Protein AF-A0AAD7R8C5-F1 (afdb_monomer)

Mean predicted aligned error: 3.49 Å

Solvent-accessible surface area (backbone atoms only — not comparable to full-atom values): 6562 Å² total; per-residue (Å²): 108,70,69,56,44,59,73,71,47,76,94,53,88,74,61,70,66,62,45,70,34,60,88,25,49,53,48,50,50,49,38,69,77,70,26,71,60,43,58,48,51,53,48,31,68,75,68,70,52,58,69,73,59,49,24,43,76,76,47,78,58,48,80,71,61,60,70,57,52,52,52,52,51,42,55,58,32,49,81,70,79,43,82,63,78,82,59,87,88,62,59,73,87,46,53,66,63,47,56,76,72,39,75,93,79,110

Radius of gyration: 15.64 Å; Cα contacts (8 Å, |Δi|>4): 67; chains: 1; bounding box: 34×28×38 Å

Sequence (106 aa):
MIAFARVFCTSGPVSLTTFLESCGVADLITICYGGRNRKIAEAFAKTGKIIEELEKEMLNGQKLQGPANAAEVNHILKHKNMVFICFQGHPVKEFITCLQNHPEHL

Nearest PDB structures (foldseek):
  6e8y-assembly1_A  TM=9.154E-01  e=1.058E-08  Homo sapiens
  6pyp-assembly1_A  TM=9.221E-01  e=1.601E-08  Homo sapiens
  6e90-assembly2_D-2  TM=8.974E-01  e=7.874E-09  Homo sapiens
  1wpq-assembly1_B  TM=9.046E-01  e=1.341E-08  Homo sapiens
  1x0x-assembly1_A  TM=8.972E-01  e=2.153E-08  Homo sapiens

InterPro domains:
  IPR006109 Glycerol-3-phosphate dehydrogenase, NAD-dependent, C-terminal [PF07479] (11-84)
  IPR008927 6-phosphogluconate dehydrogenase-like, C-terminal domain superfamily [SSF48179] (4-102)
  IPR013328 6-phosphogluconate dehydrogenase, domain 2 [G3DSA:1.10.1040.10] (1-106)

pLDDT: mean 92.63, std 5.66, range [72.38, 98.19]

Secondary structure (DSSP, 8-state):
-HHHHHHH-TTS---SHHHHSIIIIIHHHHHHHH-HHHHHHHHHHHH---HHHHHHHHHTTPPPHHHHHHHHHHHHHHTTT---SS-SS--GGGHHHHHHT-GGG-

Foldseek 3Di:
DQVLCCVPVPPDDRDPVVLVPCVHPVVVVCCCVPNPVNVLVVVCLVPVDDSQVSCCVPVVRDDDPVLVVLVVSQVVQVVVVHHDQDDDPRRPVCPVVSCVPPPVVD

Organism: NCBI:txid143900

Structure (mmCIF, N/CA/C/O backbone):
data_AF-A0AAD7R8C5-F1
#
_entry.id   AF-A0AAD7R8C5-F1
#
loop_
_atom_site.group_PDB
_atom_site.id
_atom_site.type_symbol
_atom_site.label_atom_id
_atom_site.label_alt_id
_atom_site.label_comp_id
_atom_site.label_asym_id
_atom_site.label_entity_id
_atom_site.label_seq_id
_atom_site.pdbx_PDB_ins_code
_atom_site.Cartn_x
_atom_site.Cartn_y
_atom_site.Cartn_z
_atom_site.occupancy
_atom_site.B_iso_or_equiv
_atom_site.auth_seq_id
_atom_site.auth_comp_id
_atom_site.auth_asym_id
_atom_site.auth_atom_id
_atom_site.pdbx_PDB_model_num
ATOM 1 N N . MET A 1 1 ? 5.159 -2.571 -8.875 1.00 88.06 1 MET A N 1
ATOM 2 C CA . MET A 1 1 ? 6.307 -1.630 -8.828 1.00 88.06 1 MET A CA 1
ATOM 3 C C . MET A 1 1 ? 7.166 -1.700 -10.087 1.00 88.06 1 MET A C 1
ATOM 5 O O . MET A 1 1 ? 7.242 -0.700 -10.784 1.00 88.06 1 MET A O 1
ATOM 9 N N . ILE A 1 2 ? 7.762 -2.852 -10.421 1.00 93.88 2 ILE A N 1
ATOM 10 C CA . ILE A 1 2 ? 8.673 -2.977 -11.578 1.00 93.88 2 ILE A CA 1
ATOM 11 C C . ILE A 1 2 ? 7.950 -2.737 -12.912 1.00 93.88 2 ILE A C 1
ATOM 13 O O . ILE A 1 2 ? 8.403 -1.920 -13.708 1.00 93.88 2 ILE A O 1
ATOM 17 N N . ALA A 1 3 ? 6.802 -3.392 -13.135 1.00 91.44 3 ALA A N 1
ATOM 18 C CA . ALA A 1 3 ? 5.990 -3.190 -14.340 1.00 91.44 3 ALA A CA 1
ATOM 19 C C . ALA A 1 3 ? 5.569 -1.720 -14.507 1.00 91.44 3 ALA A C 1
ATOM 21 O O . ALA A 1 3 ? 5.752 -1.142 -15.572 1.00 91.44 3 ALA A O 1
ATOM 22 N N . PHE A 1 4 ? 5.107 -1.086 -13.422 1.00 92.88 4 PHE A N 1
ATOM 23 C CA . PHE A 1 4 ? 4.800 0.347 -13.404 1.00 92.88 4 PHE A CA 1
ATOM 24 C C . PHE A 1 4 ? 6.011 1.189 -13.833 1.00 92.88 4 PHE A C 1
ATOM 26 O O . PHE A 1 4 ? 5.909 1.969 -14.774 1.00 92.88 4 PHE A O 1
ATOM 33 N N . ALA A 1 5 ? 7.177 0.998 -13.207 1.00 95.00 5 ALA A N 1
ATOM 34 C CA . ALA A 1 5 ? 8.375 1.755 -13.560 1.00 95.00 5 ALA A CA 1
ATOM 35 C C . ALA A 1 5 ? 8.760 1.560 -15.036 1.00 95.00 5 ALA A C 1
ATOM 37 O O . ALA A 1 5 ? 9.052 2.533 -15.718 1.00 95.00 5 ALA A O 1
ATOM 38 N N . ARG A 1 6 ? 8.688 0.334 -15.568 1.00 93.12 6 ARG A N 1
ATOM 39 C CA . ARG A 1 6 ? 8.971 0.057 -16.990 1.00 93.12 6 ARG A CA 1
ATOM 40 C C . ARG A 1 6 ? 8.025 0.774 -17.956 1.00 93.12 6 ARG A C 1
ATOM 42 O O . ARG A 1 6 ? 8.454 1.137 -19.044 1.00 93.12 6 ARG A O 1
ATOM 49 N N . VAL A 1 7 ? 6.762 0.970 -17.578 1.00 93.19 7 VAL A N 1
ATOM 50 C CA . VAL A 1 7 ? 5.774 1.668 -18.417 1.00 93.19 7 VAL A CA 1
ATOM 51 C C . VAL A 1 7 ? 5.960 3.186 -18.375 1.00 93.19 7 VAL A C 1
ATOM 53 O O . VAL A 1 7 ? 5.811 3.845 -19.403 1.00 93.19 7 VAL A O 1
ATOM 56 N N . PHE A 1 8 ? 6.263 3.750 -17.202 1.00 93.81 8 PHE A N 1
ATOM 57 C CA . PHE A 1 8 ? 6.210 5.202 -16.987 1.00 93.81 8 PHE A CA 1
ATOM 58 C C . PHE A 1 8 ? 7.583 5.892 -16.901 1.00 93.81 8 PHE A C 1
ATOM 60 O O . PHE A 1 8 ? 7.670 7.088 -17.170 1.00 93.81 8 PHE A O 1
ATOM 67 N N . CYS A 1 9 ? 8.667 5.181 -16.580 1.00 93.56 9 CYS A N 1
ATOM 68 C CA . CYS A 1 9 ? 10.025 5.734 -16.539 1.00 93.56 9 CYS A CA 1
ATOM 69 C C . CYS A 1 9 ? 10.735 5.495 -17.880 1.00 93.56 9 CYS A C 1
ATOM 71 O O . CYS A 1 9 ? 11.515 4.558 -18.020 1.00 93.56 9 CYS A O 1
ATOM 73 N N . THR A 1 10 ? 10.457 6.339 -18.877 1.00 91.19 10 THR A N 1
ATOM 74 C CA . THR A 1 10 ? 10.930 6.134 -20.262 1.00 91.19 10 THR A CA 1
ATOM 75 C C . THR A 1 10 ? 12.279 6.782 -20.580 1.00 91.19 10 THR A C 1
ATOM 77 O O . THR A 1 10 ? 12.830 6.539 -21.648 1.00 91.19 10 THR A O 1
ATOM 80 N N . SER A 1 11 ? 12.824 7.610 -19.683 1.00 91.12 11 SER A N 1
ATOM 81 C CA . SER A 1 11 ? 14.082 8.339 -19.916 1.00 91.12 11 SER A CA 1
ATOM 82 C C . SER A 1 11 ? 15.336 7.455 -19.880 1.00 91.12 11 SER A C 1
ATOM 84 O O . SER A 1 11 ? 16.419 7.918 -20.224 1.00 91.12 11 SER A O 1
ATOM 86 N N . GLY A 1 12 ? 15.216 6.198 -19.448 1.00 89.94 12 GLY A N 1
ATOM 87 C CA . GLY A 1 12 ? 16.324 5.253 -19.362 1.00 89.94 12 GLY A CA 1
ATOM 88 C C . GLY A 1 12 ? 15.850 3.841 -19.011 1.00 89.94 12 GLY A C 1
ATOM 89 O O . GLY A 1 12 ? 14.672 3.641 -18.709 1.00 89.94 12 GLY A O 1
ATOM 90 N N . PRO A 1 13 ? 16.745 2.841 -19.059 1.00 92.56 13 PRO A N 1
ATOM 91 C CA . PRO A 1 13 ? 16.387 1.465 -18.750 1.00 92.56 13 PRO A CA 1
ATOM 92 C C . PRO A 1 13 ? 16.055 1.292 -17.263 1.00 92.56 13 PRO A C 1
ATOM 94 O O . PRO A 1 13 ? 16.782 1.747 -16.382 1.00 92.56 13 PRO A O 1
ATOM 97 N N . VAL A 1 14 ? 14.977 0.561 -16.981 1.00 96.38 14 VAL A N 1
ATOM 98 C CA . VAL A 1 14 ? 14.593 0.172 -15.618 1.00 96.38 14 VAL A CA 1
ATOM 99 C C . VAL A 1 14 ? 15.253 -1.160 -15.268 1.00 96.38 14 VAL A C 1
ATOM 101 O O . VAL A 1 14 ? 14.852 -2.212 -15.778 1.00 96.38 14 VAL A O 1
ATOM 104 N N . SER A 1 15 ? 16.254 -1.122 -14.386 1.00 95.81 15 SER A N 1
ATOM 105 C CA . SER A 1 15 ? 16.949 -2.325 -13.916 1.00 95.81 15 SER A CA 1
ATOM 106 C C . SER A 1 15 ? 16.185 -3.026 -12.796 1.00 95.81 15 SER A C 1
ATOM 108 O O . SER A 1 15 ? 15.737 -2.391 -11.843 1.00 95.81 15 SER A O 1
ATOM 110 N N . LEU A 1 16 ? 16.102 -4.357 -12.869 1.00 96.00 16 LEU A N 1
ATOM 111 C CA . LEU A 1 16 ? 15.589 -5.181 -11.773 1.00 96.00 16 LEU A CA 1
ATOM 112 C C . LEU A 1 16 ? 16.478 -5.074 -10.527 1.00 96.00 16 LEU A C 1
ATOM 114 O O . LEU A 1 16 ? 15.956 -5.063 -9.416 1.00 96.00 16 LEU A O 1
ATOM 118 N N . THR A 1 17 ? 17.799 -4.964 -10.708 1.00 97.69 17 THR A N 1
ATOM 119 C CA . THR A 1 17 ? 18.759 -4.935 -9.594 1.00 97.69 17 THR A CA 1
ATOM 120 C C . THR A 1 17 ? 18.476 -3.787 -8.635 1.00 97.69 17 THR A C 1
ATOM 122 O O . THR A 1 17 ? 18.506 -3.997 -7.432 1.00 97.69 17 THR A O 1
ATOM 125 N N . THR A 1 18 ? 18.056 -2.622 -9.138 1.00 97.00 18 THR A N 1
ATOM 126 C CA . THR A 1 18 ? 17.671 -1.468 -8.312 1.00 97.00 18 THR A CA 1
ATOM 127 C C . THR A 1 18 ? 16.545 -1.784 -7.322 1.00 97.00 18 THR A C 1
ATOM 129 O O . THR A 1 18 ? 16.536 -1.246 -6.223 1.00 97.00 18 THR A O 1
ATOM 132 N N . PHE A 1 19 ? 15.610 -2.677 -7.663 1.00 97.81 19 PHE A N 1
ATOM 133 C CA . PHE A 1 19 ? 14.533 -3.088 -6.749 1.00 97.81 19 PHE A CA 1
ATOM 134 C C . PHE A 1 19 ? 14.983 -4.142 -5.729 1.00 97.81 19 PHE A C 1
ATOM 136 O O . PHE A 1 19 ? 14.284 -4.368 -4.742 1.00 97.81 19 PHE A O 1
ATOM 143 N N . LEU A 1 20 ? 16.122 -4.792 -5.970 1.00 98.12 20 LEU A N 1
ATOM 144 C CA . LEU A 1 20 ? 16.752 -5.721 -5.032 1.00 98.12 20 LEU A CA 1
ATOM 145 C C . LEU A 1 20 ? 17.702 -5.005 -4.062 1.00 98.12 20 LEU A C 1
ATOM 147 O O . LEU A 1 20 ? 18.077 -5.587 -3.048 1.00 98.12 20 LEU A O 1
ATOM 151 N N . GLU A 1 21 ? 18.042 -3.744 -4.335 1.00 98.19 21 GLU A N 1
ATOM 152 C CA . GLU A 1 21 ? 18.733 -2.882 -3.381 1.00 98.19 21 GLU A CA 1
ATOM 153 C C . GLU A 1 21 ? 17.834 -2.524 -2.186 1.00 98.19 21 GLU A C 1
ATOM 155 O O . GLU A 1 21 ? 16.614 -2.724 -2.190 1.00 98.19 21 GLU A O 1
ATOM 160 N N . SER A 1 22 ? 18.444 -1.940 -1.151 1.00 98.19 22 SER A N 1
ATOM 161 C CA . SER A 1 22 ? 17.766 -1.604 0.109 1.00 98.19 22 SER A CA 1
ATOM 162 C C . SER A 1 22 ? 16.516 -0.730 -0.077 1.00 98.19 22 SER A C 1
ATOM 164 O O . SER A 1 22 ? 15.498 -0.960 0.570 1.00 98.19 22 SER A O 1
ATOM 166 N N . CYS A 1 23 ? 16.553 0.219 -1.019 1.00 97.06 23 CYS A N 1
ATOM 167 C CA . CYS A 1 23 ? 15.424 1.103 -1.331 1.00 97.06 23 CYS A CA 1
ATOM 168 C C . CYS A 1 23 ? 14.218 0.391 -1.970 1.00 97.06 23 CYS A C 1
ATOM 170 O O . CYS A 1 23 ? 13.153 0.993 -2.095 1.00 97.06 23 CYS A O 1
ATOM 172 N N . GLY A 1 24 ? 14.379 -0.860 -2.407 1.00 97.06 24 GLY A N 1
ATOM 173 C CA . GLY A 1 24 ? 13.312 -1.689 -2.945 1.00 97.06 24 GLY A CA 1
ATOM 174 C C . GLY A 1 24 ? 12.857 -2.726 -1.925 1.00 97.06 24 GLY A C 1
ATOM 175 O O . GLY A 1 24 ? 11.976 -2.465 -1.109 1.00 97.06 24 GLY A O 1
ATOM 176 N N . VAL A 1 25 ? 13.431 -3.927 -1.995 1.00 97.88 25 VAL A N 1
ATOM 177 C CA . VAL A 1 25 ? 12.940 -5.094 -1.248 1.00 97.88 25 VAL A CA 1
ATOM 178 C C . VAL A 1 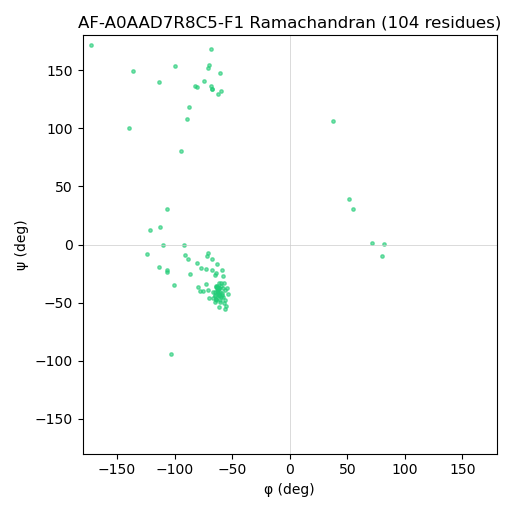25 ? 13.060 -4.936 0.270 1.00 97.88 25 VAL A C 1
ATOM 180 O O . VAL A 1 25 ? 12.123 -5.291 0.984 1.00 97.88 25 VAL A O 1
ATOM 183 N N . ALA A 1 26 ? 14.163 -4.382 0.781 1.00 97.94 26 ALA A N 1
ATOM 184 C CA . ALA A 1 26 ? 14.363 -4.262 2.226 1.00 97.94 26 ALA A CA 1
ATOM 185 C C . ALA A 1 26 ? 13.420 -3.216 2.845 1.00 97.94 26 ALA A C 1
ATOM 187 O O . ALA A 1 26 ? 12.758 -3.509 3.845 1.00 97.94 26 ALA A O 1
ATOM 188 N N . ASP A 1 27 ? 13.306 -2.038 2.222 1.00 97.81 27 ASP A N 1
ATOM 189 C CA . ASP A 1 27 ? 12.372 -0.990 2.648 1.00 97.81 27 ASP A CA 1
ATOM 190 C C . ASP A 1 27 ? 10.910 -1.463 2.552 1.00 97.81 27 ASP A C 1
ATOM 192 O O . ASP A 1 27 ? 10.120 -1.292 3.485 1.00 97.81 27 ASP A O 1
ATOM 196 N N . LEU A 1 28 ? 10.560 -2.173 1.472 1.00 97.75 28 LEU A N 1
ATOM 197 C CA . LEU A 1 28 ? 9.223 -2.739 1.307 1.00 97.75 28 LEU A CA 1
ATOM 198 C C . LEU A 1 28 ? 8.892 -3.757 2.408 1.00 97.75 28 LEU A C 1
ATOM 200 O O . LEU A 1 28 ? 7.800 -3.716 2.974 1.00 97.75 28 LEU A O 1
ATOM 204 N N . ILE A 1 29 ? 9.824 -4.650 2.752 1.00 98.06 29 ILE A N 1
ATOM 205 C CA . ILE A 1 29 ? 9.621 -5.615 3.839 1.00 98.06 29 ILE A CA 1
ATOM 206 C C . ILE A 1 29 ? 9.401 -4.871 5.159 1.00 98.06 29 ILE A C 1
ATOM 208 O O . ILE A 1 29 ? 8.384 -5.085 5.823 1.00 98.06 29 ILE A O 1
ATOM 212 N N . THR A 1 30 ? 10.305 -3.969 5.545 1.00 97.88 30 THR A N 1
ATOM 213 C CA . THR A 1 30 ? 10.190 -3.306 6.853 1.00 97.88 30 THR A CA 1
ATOM 214 C C . THR A 1 30 ? 8.920 -2.459 6.956 1.00 97.88 30 THR A C 1
ATOM 216 O O . THR A 1 30 ? 8.232 -2.499 7.981 1.00 97.88 30 THR A O 1
ATOM 219 N N . ILE A 1 31 ? 8.503 -1.777 5.883 1.00 96.25 31 ILE A N 1
ATOM 220 C CA . ILE A 1 31 ? 7.276 -0.976 5.916 1.00 96.25 31 ILE A CA 1
ATOM 221 C C . ILE A 1 31 ? 6.006 -1.840 5.914 1.00 96.25 31 ILE A C 1
ATOM 223 O O . ILE A 1 31 ? 5.035 -1.488 6.593 1.00 96.25 31 ILE A O 1
ATOM 227 N N . CYS A 1 32 ? 6.012 -2.992 5.236 1.00 97.50 32 CYS A N 1
ATOM 228 C CA . CYS A 1 32 ? 4.896 -3.940 5.239 1.00 97.50 32 CYS A CA 1
ATOM 229 C C . CYS A 1 32 ? 4.745 -4.706 6.557 1.00 97.50 32 CYS A C 1
ATOM 231 O O . CYS A 1 32 ? 3.643 -5.174 6.830 1.00 97.50 32 CYS A O 1
ATOM 233 N N . TYR A 1 33 ? 5.795 -4.808 7.380 1.00 97.19 33 TYR A N 1
ATOM 234 C CA . TYR A 1 33 ? 5.741 -5.465 8.695 1.00 97.19 33 TYR A CA 1
ATOM 235 C C . TYR A 1 33 ? 5.629 -4.478 9.869 1.00 97.19 33 TYR A C 1
ATOM 237 O O . TYR A 1 33 ? 4.922 -4.745 10.842 1.00 97.19 33 TYR A O 1
ATOM 245 N N . GLY A 1 34 ? 6.256 -3.304 9.784 1.00 94.12 34 GLY A N 1
ATOM 246 C CA . GLY A 1 34 ? 6.357 -2.344 10.892 1.00 94.12 34 GLY A CA 1
ATOM 247 C C . GLY A 1 34 ? 5.824 -0.939 10.604 1.00 94.12 34 GLY A C 1
ATOM 248 O O . GLY A 1 34 ? 5.718 -0.125 11.520 1.00 94.12 34 GLY A O 1
ATOM 249 N N . GLY A 1 35 ? 5.470 -0.627 9.357 1.00 95.25 35 GLY A N 1
ATOM 250 C CA . GLY A 1 35 ? 5.124 0.729 8.943 1.00 95.25 35 GLY A CA 1
ATOM 251 C C . GLY A 1 35 ? 3.800 1.257 9.503 1.00 95.25 35 GLY A C 1
ATOM 252 O O . GLY A 1 35 ? 2.844 0.521 9.754 1.00 95.25 35 GLY A O 1
ATOM 253 N N . ARG A 1 36 ? 3.698 2.587 9.610 1.00 96.44 36 ARG A N 1
ATOM 254 C CA . ARG A 1 36 ? 2.455 3.273 10.014 1.00 96.44 36 ARG A CA 1
ATOM 255 C C 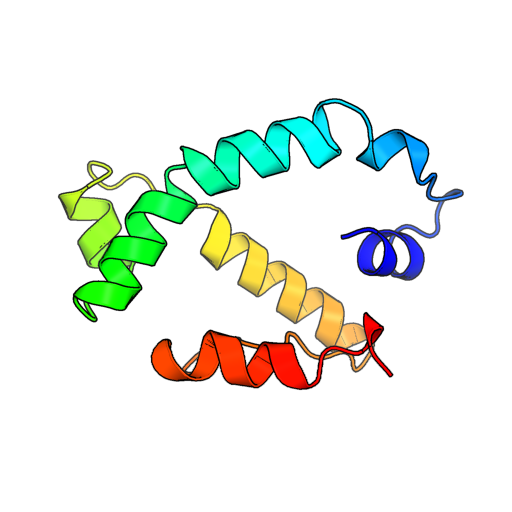. ARG A 1 36 ? 1.302 3.013 9.043 1.00 96.44 36 ARG A C 1
ATOM 257 O O . ARG A 1 36 ? 0.183 2.807 9.497 1.00 96.44 36 ARG A O 1
ATOM 264 N N . ASN A 1 37 ? 1.582 2.935 7.736 1.00 95.62 37 ASN A N 1
ATOM 265 C CA . ASN A 1 37 ? 0.581 2.546 6.736 1.00 95.62 37 ASN A CA 1
ATOM 266 C C . ASN A 1 37 ? -0.031 1.176 7.071 1.00 95.62 37 ASN A C 1
ATOM 268 O O . ASN A 1 37 ? -1.250 1.056 7.117 1.00 95.62 37 ASN A O 1
ATOM 272 N N . ARG A 1 38 ? 0.801 0.171 7.390 1.00 97.25 38 ARG A N 1
ATOM 273 C CA . ARG A 1 38 ? 0.346 -1.172 7.782 1.00 97.25 38 ARG A CA 1
ATOM 274 C C . ARG A 1 38 ? -0.525 -1.132 9.038 1.00 97.25 38 ARG A C 1
ATOM 276 O O . ARG A 1 38 ? -1.615 -1.693 9.040 1.00 97.25 38 ARG A O 1
ATOM 283 N N . LYS A 1 39 ? -0.059 -0.454 10.094 1.00 96.75 39 LYS A N 1
ATOM 284 C CA . LYS A 1 39 ? -0.771 -0.365 11.382 1.00 96.75 39 LYS A CA 1
ATOM 285 C C . LYS A 1 39 ? -2.171 0.245 11.228 1.00 96.75 39 LYS A C 1
ATOM 287 O O . LYS A 1 39 ? -3.125 -0.261 11.810 1.00 96.75 39 LYS A O 1
ATOM 292 N N . ILE A 1 40 ? -2.296 1.312 10.439 1.00 97.12 40 ILE A N 1
ATOM 293 C CA . ILE A 1 40 ? -3.588 1.966 10.197 1.00 97.12 40 ILE A CA 1
ATOM 294 C C . ILE A 1 40 ? -4.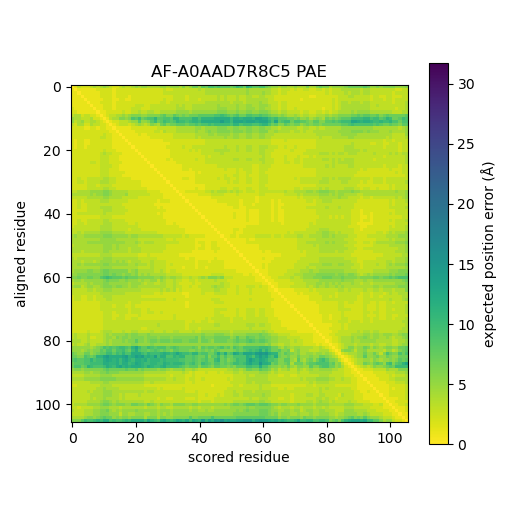461 1.157 9.240 1.00 97.12 40 ILE A C 1
ATOM 296 O O . ILE A 1 40 ? -5.652 1.028 9.496 1.00 97.12 40 ILE A O 1
ATOM 300 N N . ALA A 1 41 ? -3.897 0.565 8.182 1.00 95.75 41 ALA A N 1
ATOM 301 C CA . ALA A 1 41 ? -4.651 -0.290 7.263 1.00 95.75 41 ALA A CA 1
ATOM 302 C C . ALA A 1 41 ? -5.241 -1.522 7.975 1.00 95.75 41 ALA A C 1
ATOM 304 O O . ALA A 1 41 ? -6.378 -1.907 7.711 1.00 95.75 41 ALA A O 1
ATOM 305 N N . GLU A 1 42 ? -4.508 -2.103 8.926 1.00 97.38 42 GLU A N 1
ATOM 306 C CA . GLU A 1 42 ? -5.014 -3.181 9.778 1.00 97.38 42 GLU A CA 1
ATOM 307 C C . GLU A 1 42 ? -6.182 -2.709 10.658 1.00 97.38 42 GLU A C 1
ATOM 309 O O . GLU A 1 42 ? -7.211 -3.381 10.732 1.00 97.38 42 GLU A O 1
ATOM 314 N N . ALA A 1 43 ? -6.051 -1.548 11.308 1.00 97.44 43 ALA A N 1
ATOM 315 C CA . ALA A 1 43 ? -7.127 -0.983 12.119 1.00 97.44 43 ALA A CA 1
ATOM 316 C C . ALA A 1 43 ? -8.363 -0.643 11.271 1.00 97.44 43 ALA A C 1
ATOM 318 O O . ALA A 1 43 ? -9.484 -0.948 11.680 1.00 97.44 43 ALA A O 1
ATOM 319 N N . PHE A 1 44 ? -8.165 -0.101 10.068 1.00 96.19 44 PHE A N 1
ATOM 320 C CA . PHE A 1 44 ? -9.216 0.146 9.082 1.00 96.19 44 PHE A CA 1
ATOM 321 C C . PHE A 1 44 ? -9.958 -1.148 8.734 1.00 96.19 44 PHE A C 1
ATOM 323 O O . PHE A 1 44 ? -11.180 -1.208 8.854 1.00 96.19 44 PHE A O 1
ATOM 330 N N . ALA A 1 45 ? -9.226 -2.214 8.401 1.00 96.25 45 ALA A N 1
ATOM 331 C CA . ALA A 1 45 ? -9.818 -3.499 8.043 1.00 96.25 45 ALA A CA 1
ATOM 332 C C . ALA A 1 45 ? -10.600 -4.151 9.198 1.00 96.25 45 ALA A C 1
ATOM 334 O O . ALA A 1 45 ? -11.633 -4.777 8.962 1.00 96.25 45 ALA A O 1
ATOM 335 N N . LYS A 1 46 ? -10.125 -4.005 10.442 1.00 97.31 46 LYS A N 1
ATOM 336 C CA . LYS A 1 46 ? -10.768 -4.599 11.627 1.00 97.31 46 LYS A CA 1
ATOM 337 C C . LYS A 1 46 ? -11.972 -3.809 12.132 1.00 97.31 46 LYS A C 1
ATOM 339 O O . LYS A 1 46 ? -12.914 -4.412 12.635 1.00 97.31 46 LYS A O 1
ATOM 344 N N . THR A 1 47 ? -11.921 -2.481 12.059 1.00 97.00 47 THR A N 1
ATOM 345 C CA . THR A 1 47 ? -12.899 -1.609 12.734 1.00 97.00 47 THR A CA 1
ATOM 346 C C . THR A 1 47 ? -13.894 -0.953 11.785 1.00 97.00 47 THR A C 1
ATOM 348 O O . THR A 1 47 ? -14.968 -0.557 12.224 1.00 97.00 47 THR A O 1
ATOM 351 N N . GLY A 1 48 ? -13.546 -0.806 10.503 1.00 94.44 48 GLY A N 1
ATOM 352 C CA . GLY A 1 48 ? -14.334 -0.043 9.535 1.00 94.44 48 GLY A CA 1
ATOM 353 C C . GLY A 1 48 ? -14.306 1.477 9.740 1.00 94.44 48 GLY A C 1
ATOM 354 O O . GLY A 1 48 ? -14.947 2.184 8.966 1.00 94.44 48 GLY A O 1
ATOM 355 N N . LYS A 1 49 ? -13.569 1.994 10.738 1.00 95.75 49 LYS A N 1
ATOM 356 C CA . LYS A 1 49 ? -13.366 3.440 10.918 1.00 95.75 49 LYS A CA 1
ATOM 357 C C . LYS A 1 49 ? -12.684 4.041 9.698 1.00 95.75 49 LYS A C 1
ATOM 359 O O . LYS A 1 49 ? -11.833 3.396 9.085 1.00 95.75 49 LYS A O 1
ATOM 364 N N . ILE A 1 50 ? -12.997 5.291 9.377 1.00 93.88 50 ILE A N 1
ATOM 365 C CA . ILE A 1 50 ? -12.340 5.980 8.262 1.00 93.88 50 ILE A CA 1
ATOM 366 C C . ILE A 1 50 ? -10.879 6.305 8.607 1.00 93.88 50 ILE A C 1
ATOM 368 O O . ILE A 1 50 ? -10.520 6.515 9.765 1.00 93.88 50 ILE A O 1
ATOM 372 N N . ILE A 1 51 ? -10.019 6.374 7.586 1.00 93.62 51 ILE A N 1
ATOM 373 C CA . ILE A 1 51 ? -8.574 6.594 7.770 1.00 93.62 51 ILE A CA 1
ATOM 374 C C . ILE A 1 51 ? -8.281 7.879 8.556 1.00 93.62 51 ILE A C 1
ATOM 376 O O . ILE A 1 51 ? -7.407 7.865 9.414 1.00 93.62 51 ILE A O 1
ATOM 380 N N . GLU A 1 52 ? -9.030 8.962 8.325 1.00 94.75 52 GLU A N 1
ATOM 381 C CA . GLU A 1 52 ? -8.818 10.235 9.028 1.00 94.75 52 GLU A CA 1
ATOM 382 C C . GLU A 1 52 ? -9.015 10.119 10.549 1.00 94.75 52 GLU A C 1
ATOM 384 O O . GLU A 1 52 ? -8.278 10.735 11.321 1.00 94.75 52 GLU A O 1
ATOM 389 N N . GLU A 1 53 ? -9.989 9.323 10.994 1.00 96.56 53 GLU A N 1
ATOM 390 C CA . GLU A 1 53 ? -10.213 9.067 12.420 1.00 96.56 53 GLU A CA 1
ATOM 391 C C . GLU A 1 53 ? -9.037 8.287 13.012 1.00 96.56 53 GLU A C 1
ATOM 393 O O . GLU A 1 53 ? -8.479 8.676 14.038 1.00 96.56 53 GLU A O 1
ATOM 398 N N . LEU A 1 54 ? -8.591 7.239 12.318 1.00 97.31 54 LEU A N 1
ATOM 399 C CA . LEU A 1 54 ? -7.461 6.415 12.747 1.00 97.31 54 LEU A CA 1
ATOM 400 C C . LEU A 1 54 ? -6.141 7.203 12.781 1.00 97.31 54 LEU A C 1
ATOM 402 O O . LEU A 1 54 ? -5.321 6.990 13.672 1.00 97.31 54 LEU A O 1
ATOM 406 N N . GLU A 1 55 ? -5.926 8.140 11.856 1.00 96.50 55 GLU A N 1
ATOM 407 C CA . GLU A 1 55 ? -4.775 9.053 11.881 1.00 96.50 55 GLU A CA 1
ATOM 408 C C . GLU A 1 55 ? -4.768 9.930 13.139 1.00 96.50 55 GLU A C 1
ATOM 410 O O . GLU A 1 55 ? -3.723 10.094 13.778 1.00 96.50 55 GLU A O 1
ATOM 415 N N . LYS A 1 56 ? -5.927 10.477 13.527 1.00 97.12 56 LYS A N 1
ATOM 416 C CA . LYS A 1 56 ? -6.058 11.274 14.757 1.00 97.12 56 LYS A CA 1
ATOM 417 C C . LYS A 1 56 ? -5.786 10.418 15.995 1.00 97.12 56 LYS A C 1
ATOM 419 O O . LYS A 1 56 ? -4.992 10.825 16.838 1.00 97.12 56 LYS A O 1
ATOM 424 N N . GLU A 1 57 ? -6.378 9.228 16.064 1.00 97.12 57 GLU A N 1
ATOM 425 C CA . GLU A 1 57 ? -6.287 8.331 17.224 1.00 97.12 57 GLU A CA 1
ATOM 426 C C . GLU A 1 57 ? -4.903 7.690 17.402 1.00 97.12 57 GLU A C 1
ATOM 428 O O . GLU A 1 57 ? -4.432 7.518 18.524 1.00 97.12 57 GLU A O 1
ATOM 433 N N . MET A 1 58 ? -4.254 7.293 16.306 1.00 96.50 58 MET A N 1
ATOM 434 C CA . MET A 1 58 ? -3.086 6.406 16.364 1.00 96.50 58 MET A CA 1
ATOM 435 C C . MET A 1 58 ? -1.788 7.079 15.925 1.00 96.50 58 MET A C 1
ATOM 437 O O . MET A 1 58 ? -0.712 6.555 16.228 1.00 96.50 58 MET A O 1
ATOM 441 N N . LEU A 1 59 ? -1.874 8.197 15.195 1.00 94.94 59 LEU A N 1
ATOM 442 C CA . LEU A 1 59 ? -0.726 8.942 14.671 1.00 94.94 59 LEU A CA 1
ATOM 443 C C . LEU A 1 59 ? -0.684 10.397 15.160 1.00 94.94 59 LEU A C 1
ATOM 445 O O . LEU A 1 59 ? 0.078 11.190 14.607 1.00 94.94 59 LEU A O 1
ATOM 449 N N . ASN A 1 60 ? -1.487 10.762 16.167 1.00 93.44 60 ASN A N 1
ATOM 450 C CA . ASN A 1 60 ? -1.593 12.130 16.690 1.00 93.44 60 ASN A CA 1
ATOM 451 C C . ASN A 1 60 ? -1.858 13.162 15.577 1.00 93.44 60 ASN A C 1
ATOM 453 O O . ASN A 1 60 ? -1.269 14.242 15.555 1.00 93.44 60 ASN A O 1
ATOM 457 N N . GLY A 1 61 ? -2.693 12.795 14.600 1.00 89.31 61 GLY A N 1
ATOM 458 C CA . GLY A 1 61 ? -3.063 13.649 13.471 1.00 89.31 61 GLY A CA 1
ATOM 459 C C . GLY A 1 61 ? -2.055 13.683 12.317 1.00 89.31 61 GLY A C 1
ATOM 460 O O . GLY A 1 61 ? -2.313 14.360 11.321 1.00 89.31 61 GLY A O 1
ATOM 461 N N . GLN A 1 62 ? -0.936 12.951 12.392 1.00 92.31 62 GLN A N 1
ATOM 462 C CA . GLN A 1 62 ? -0.020 12.840 11.255 1.00 92.31 62 GLN A CA 1
ATOM 463 C C . GLN A 1 62 ? -0.668 12.066 10.101 1.00 92.31 62 GLN A C 1
ATOM 465 O O . GLN A 1 62 ? -1.224 10.985 10.294 1.00 92.31 62 GLN A O 1
ATOM 470 N N . LYS A 1 63 ? -0.539 12.611 8.889 1.00 93.12 63 LYS A N 1
ATOM 471 C CA . LYS A 1 63 ? -1.141 12.061 7.671 1.00 93.12 63 LYS A CA 1
ATOM 472 C C . LYS A 1 63 ? -0.340 10.907 7.080 1.00 93.12 63 LYS A C 1
ATOM 474 O O . LYS A 1 63 ? 0.887 10.983 6.947 1.00 93.12 63 LYS A O 1
ATOM 479 N N . LEU A 1 64 ? -1.041 9.850 6.679 1.00 93.81 64 LEU A N 1
ATOM 480 C CA . LEU A 1 64 ? -0.457 8.741 5.936 1.00 93.81 64 LEU A CA 1
ATOM 481 C C . LEU A 1 64 ? -0.184 9.122 4.486 1.00 93.81 64 LEU A C 1
ATOM 483 O O . LEU A 1 64 ? -1.001 9.743 3.816 1.00 93.81 64 LEU A O 1
ATOM 487 N N . GLN A 1 65 ? 0.946 8.644 3.975 1.00 92.69 65 GLN A N 1
ATOM 488 C CA . GLN A 1 65 ? 1.312 8.830 2.572 1.00 92.69 65 GLN A CA 1
ATOM 489 C C . GLN A 1 65 ? 0.727 7.737 1.668 1.00 92.69 65 GLN A C 1
ATOM 491 O O . GLN A 1 65 ? 0.500 7.979 0.491 1.00 92.69 65 GLN A O 1
ATOM 496 N N . GLY A 1 66 ? 0.445 6.537 2.196 1.00 93.25 66 GLY A N 1
ATOM 497 C CA . GLY A 1 66 ? -0.027 5.401 1.396 1.00 93.25 66 GLY A CA 1
ATOM 498 C C . GLY A 1 66 ? -1.304 5.697 0.597 1.00 93.25 66 GLY A C 1
ATOM 499 O O . GLY A 1 66 ? -1.279 5.554 -0.624 1.00 93.25 66 GLY A O 1
ATOM 500 N N . PRO A 1 67 ? -2.400 6.148 1.239 1.00 92.00 67 PRO A N 1
ATOM 501 C CA . PRO A 1 67 ? -3.643 6.472 0.536 1.00 92.00 67 PRO A CA 1
ATOM 502 C C . PRO A 1 67 ? -3.500 7.607 -0.487 1.00 92.00 67 PRO A C 1
ATOM 504 O O . PRO A 1 67 ? -4.032 7.496 -1.590 1.00 92.00 67 PRO A O 1
ATOM 507 N N . ALA A 1 68 ? -2.756 8.668 -0.154 1.00 91.75 68 ALA A N 1
ATOM 508 C CA . ALA A 1 68 ? -2.508 9.785 -1.067 1.00 91.75 68 ALA A CA 1
ATOM 509 C C . ALA A 1 68 ? -1.705 9.329 -2.297 1.00 91.75 68 ALA A C 1
ATOM 511 O O . ALA A 1 68 ? -2.119 9.554 -3.430 1.00 91.75 68 ALA A O 1
ATOM 512 N N . ASN A 1 69 ? -0.622 8.577 -2.083 1.00 93.31 69 ASN A N 1
ATOM 513 C CA . ASN A 1 69 ? 0.191 8.032 -3.168 1.00 93.31 69 ASN A CA 1
ATOM 514 C C . ASN A 1 69 ? -0.607 7.058 -4.046 1.00 93.31 69 ASN A C 1
ATOM 516 O O . ASN A 1 69 ? -0.439 7.058 -5.262 1.00 93.31 69 ASN A O 1
ATOM 520 N N . ALA A 1 70 ? -1.493 6.240 -3.465 1.00 92.81 70 ALA A N 1
ATOM 521 C CA . ALA A 1 70 ? -2.365 5.352 -4.234 1.00 92.81 70 ALA A CA 1
ATOM 522 C C . ALA A 1 70 ? -3.329 6.134 -5.144 1.00 92.81 70 ALA A C 1
ATOM 524 O O . ALA A 1 70 ? -3.591 5.702 -6.267 1.00 92.81 70 ALA A O 1
ATOM 525 N N . ALA A 1 71 ? -3.825 7.291 -4.689 1.00 92.06 71 ALA A N 1
ATOM 526 C CA . ALA A 1 71 ? -4.663 8.163 -5.507 1.00 92.06 71 ALA A CA 1
ATOM 527 C C . ALA A 1 71 ? -3.899 8.739 -6.705 1.00 92.06 71 ALA A C 1
ATOM 529 O O . ALA A 1 71 ? -4.402 8.669 -7.829 1.00 92.06 71 ALA A O 1
ATOM 530 N N . GLU A 1 72 ? -2.666 9.200 -6.491 1.00 93.69 72 GLU A N 1
ATOM 531 C CA . GLU A 1 72 ? -1.795 9.693 -7.565 1.00 93.69 72 GLU A CA 1
ATOM 532 C C . GLU A 1 72 ? -1.415 8.586 -8.556 1.00 93.69 72 GLU A C 1
ATOM 534 O O . GLU A 1 72 ? -1.513 8.765 -9.770 1.00 93.69 72 GLU A O 1
ATOM 539 N N . VAL A 1 73 ? -1.061 7.393 -8.066 1.00 93.75 73 VAL A N 1
ATOM 540 C CA . VAL A 1 73 ? -0.774 6.240 -8.935 1.00 93.75 73 VAL A CA 1
ATOM 541 C C . VAL A 1 73 ? -1.997 5.884 -9.779 1.00 93.75 73 VAL A C 1
ATOM 543 O O . VAL A 1 73 ? -1.864 5.687 -10.985 1.00 93.75 73 VAL A O 1
ATOM 546 N N . ASN A 1 74 ? -3.196 5.844 -9.191 1.00 93.31 74 ASN A N 1
ATOM 547 C 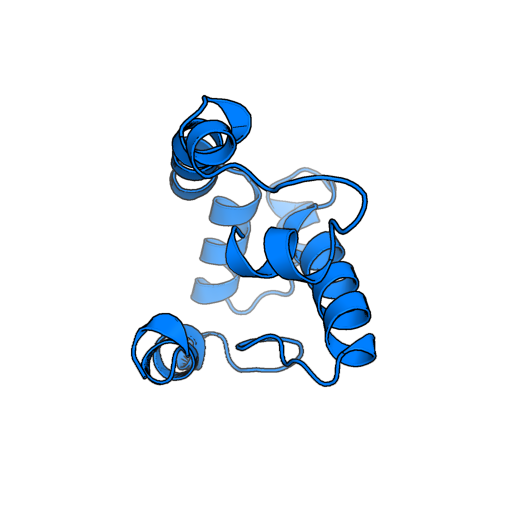CA . ASN A 1 74 ? -4.424 5.590 -9.944 1.00 93.31 74 ASN A CA 1
ATOM 548 C C . ASN A 1 74 ? -4.697 6.681 -10.992 1.00 93.31 74 ASN A C 1
ATOM 550 O O . ASN A 1 74 ? -5.133 6.370 -12.101 1.00 93.31 74 ASN A O 1
ATOM 554 N N . HIS A 1 75 ? -4.415 7.948 -1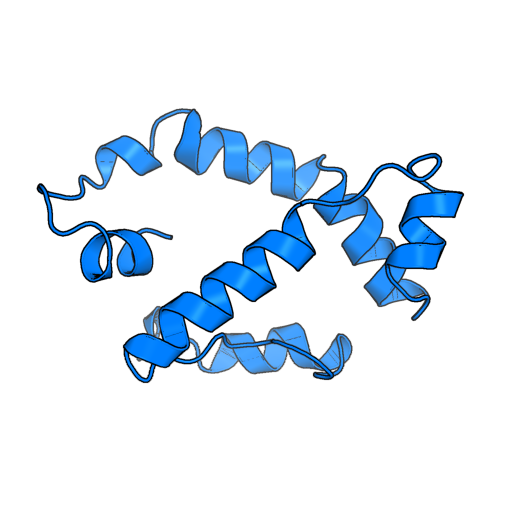0.674 1.00 93.31 75 HIS A N 1
ATOM 555 C CA . HIS A 1 75 ? -4.506 9.038 -11.643 1.00 93.31 75 HIS A CA 1
ATOM 556 C C . HIS A 1 75 ? -3.560 8.809 -12.833 1.00 93.31 75 HIS A C 1
ATOM 558 O O . HIS A 1 75 ? -4.000 8.867 -13.980 1.00 93.31 75 HIS A O 1
ATOM 564 N N . ILE A 1 76 ? -2.296 8.460 -12.573 1.00 94.31 76 ILE A N 1
ATOM 565 C CA . ILE A 1 76 ? -1.288 8.169 -13.607 1.00 94.31 76 ILE A CA 1
ATOM 566 C C . ILE A 1 76 ? -1.695 6.967 -14.477 1.00 94.31 76 ILE A C 1
ATOM 568 O O . ILE A 1 76 ? -1.588 7.025 -15.702 1.00 94.31 76 ILE A O 1
ATOM 572 N N . LEU A 1 77 ? -2.201 5.890 -13.870 1.00 93.44 77 LEU A N 1
ATOM 573 C CA . LEU A 1 77 ? -2.621 4.680 -14.588 1.00 93.44 77 LEU A CA 1
ATOM 574 C C . LEU A 1 77 ? -3.768 4.942 -15.572 1.00 93.44 77 LEU A C 1
ATOM 576 O O . LEU A 1 77 ? -3.748 4.421 -16.692 1.00 93.44 77 LEU A O 1
ATOM 580 N N . LYS A 1 78 ? -4.728 5.796 -15.198 1.00 91.88 78 LYS A N 1
ATOM 581 C CA . LYS A 1 78 ? -5.861 6.159 -16.064 1.00 91.88 78 LYS A CA 1
ATOM 582 C C . LYS A 1 78 ? -5.420 6.812 -17.375 1.00 91.88 78 LYS A C 1
ATOM 584 O O . LYS A 1 78 ? -6.034 6.542 -18.402 1.00 91.88 78 LYS A O 1
ATOM 589 N N . HIS A 1 79 ? -4.321 7.572 -17.384 1.00 91.88 79 HIS A N 1
ATOM 590 C CA . HIS A 1 79 ? -3.758 8.156 -18.617 1.00 91.88 79 HIS A CA 1
ATOM 591 C C . HIS A 1 79 ? -3.273 7.108 -19.630 1.00 91.88 79 HIS A C 1
ATOM 593 O O . HIS A 1 79 ? -3.079 7.422 -20.803 1.00 91.88 79 HIS A O 1
ATOM 599 N N . LYS A 1 80 ? -3.072 5.858 -19.199 1.00 90.12 80 LYS A N 1
ATOM 600 C CA . LYS A 1 80 ? -2.684 4.724 -20.051 1.00 90.12 80 LYS A CA 1
ATOM 601 C C . LYS A 1 80 ? -3.781 3.660 -20.163 1.00 90.12 80 LYS A C 1
ATOM 603 O O . LYS A 1 80 ? -3.490 2.553 -20.603 1.00 90.12 80 LYS A O 1
ATOM 608 N N . ASN A 1 81 ? -5.024 3.977 -19.783 1.00 90.50 81 ASN A N 1
ATOM 609 C CA . ASN A 1 81 ? -6.144 3.026 -19.725 1.00 90.50 81 ASN A CA 1
ATOM 610 C C . ASN A 1 81 ? -5.850 1.785 -18.857 1.00 90.50 81 ASN A C 1
ATOM 612 O O . ASN A 1 81 ? -6.350 0.695 -19.122 1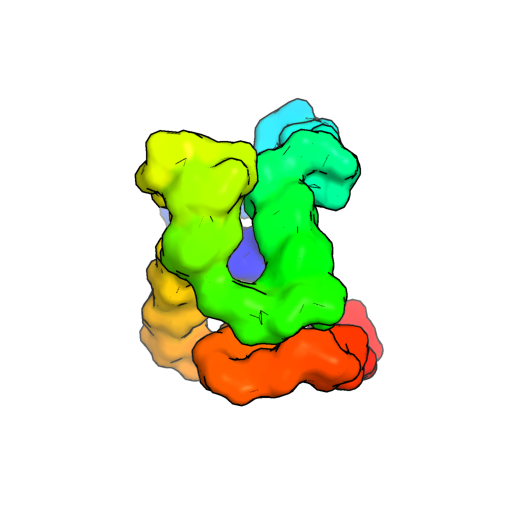.00 90.50 81 ASN A O 1
ATOM 616 N N . MET A 1 82 ? -5.024 1.946 -17.819 1.00 90.00 82 MET A N 1
ATOM 617 C CA . MET A 1 82 ? -4.713 0.898 -16.848 1.00 90.00 82 MET A CA 1
ATOM 618 C C . MET A 1 82 ? -5.541 1.095 -15.573 1.00 90.00 82 MET A C 1
ATOM 620 O O . MET A 1 82 ? -5.919 2.217 -15.230 1.00 90.00 82 MET A O 1
ATOM 624 N N . VAL A 1 83 ? -5.805 0.005 -14.849 1.00 82.81 83 VAL A N 1
ATOM 625 C CA . VAL A 1 83 ? -6.670 0.001 -13.658 1.00 82.81 83 VAL A CA 1
ATOM 626 C C . VAL A 1 83 ? -5.862 -0.317 -12.402 1.00 82.81 83 VAL A C 1
ATOM 628 O O . VAL A 1 83 ? -4.998 -1.192 -12.410 1.00 82.81 83 VAL A O 1
ATOM 631 N N . PHE A 1 84 ? -6.165 0.379 -11.304 1.00 82.62 84 PHE A N 1
ATOM 632 C CA . PHE A 1 84 ? -5.693 0.014 -9.971 1.00 82.62 84 PHE A CA 1
ATOM 633 C C . PHE A 1 84 ? -6.677 -0.975 -9.324 1.00 82.62 84 PHE A C 1
ATOM 635 O O . PHE A 1 84 ? -7.843 -0.647 -9.122 1.00 82.62 84 PHE A O 1
ATOM 642 N N . ILE A 1 85 ? -6.202 -2.184 -9.015 1.00 72.62 85 ILE A N 1
ATOM 643 C CA . ILE A 1 85 ? -7.023 -3.389 -8.788 1.00 72.62 85 ILE A CA 1
ATOM 644 C C . ILE A 1 85 ? -7.951 -3.327 -7.553 1.00 72.62 85 ILE A C 1
ATOM 646 O O . ILE A 1 85 ? -9.006 -3.948 -7.574 1.00 72.62 85 ILE A O 1
ATOM 650 N N . CYS A 1 86 ? -7.641 -2.540 -6.517 1.00 72.38 86 CYS A N 1
ATOM 651 C CA . CYS A 1 86 ? -8.608 -2.214 -5.460 1.00 72.38 86 CYS A CA 1
ATOM 652 C C . CYS A 1 86 ? -8.460 -0.733 -5.069 1.00 72.38 86 CYS A C 1
ATOM 654 O O . CYS A 1 86 ? -7.550 -0.363 -4.323 1.00 72.38 86 CYS A O 1
ATOM 656 N N . PHE A 1 87 ? -9.341 0.131 -5.574 1.00 76.69 87 PHE A N 1
ATOM 657 C CA . PHE A 1 87 ? -9.319 1.572 -5.300 1.00 76.69 87 PHE A CA 1
ATOM 658 C C . PHE A 1 87 ? -10.728 2.097 -5.007 1.00 76.69 87 PHE A C 1
ATOM 660 O O . PHE A 1 87 ? -11.690 1.562 -5.541 1.00 76.69 87 PHE A O 1
ATOM 667 N N . GLN A 1 88 ? -10.828 3.137 -4.169 1.00 72.75 88 GLN A N 1
ATOM 668 C CA . GLN A 1 88 ? -12.038 3.919 -3.843 1.00 72.75 88 GLN A CA 1
ATOM 669 C C . GLN A 1 88 ? -13.366 3.144 -3.724 1.00 72.75 88 GLN A C 1
ATOM 671 O O . GLN A 1 88 ? -14.003 2.796 -4.712 1.00 72.75 88 GLN A O 1
ATOM 676 N N . GLY A 1 89 ? -13.848 2.966 -2.491 1.00 76.81 89 GLY A N 1
ATOM 677 C CA . GLY A 1 89 ? -15.187 2.424 -2.221 1.00 76.81 89 GLY A CA 1
ATOM 678 C C . GLY A 1 89 ? -15.302 0.901 -2.326 1.00 76.81 89 GLY A C 1
ATOM 679 O O . GLY A 1 89 ? -16.300 0.349 -1.877 1.00 76.81 89 GLY A O 1
ATOM 680 N N . HIS A 1 90 ? -14.272 0.218 -2.836 1.00 87.44 90 HIS A N 1
ATOM 681 C CA . HIS A 1 90 ? -14.204 -1.241 -2.800 1.00 87.44 90 HIS A CA 1
ATOM 682 C C . HIS A 1 90 ? -14.184 -1.748 -1.349 1.00 87.44 90 HIS A C 1
ATOM 684 O O . HIS A 1 90 ? -13.369 -1.267 -0.548 1.00 87.44 90 HIS A O 1
ATOM 690 N N . PRO A 1 91 ? -15.045 -2.718 -0.987 1.00 91.69 91 PRO A N 1
ATOM 691 C CA . PRO A 1 91 ? -15.051 -3.291 0.349 1.00 91.69 91 PRO A CA 1
ATOM 692 C C . PRO A 1 91 ? -13.702 -3.922 0.694 1.00 91.69 91 PRO A C 1
ATOM 694 O O . PRO A 1 91 ? -13.176 -4.749 -0.045 1.00 91.69 91 PRO A O 1
ATOM 697 N N . VAL A 1 92 ? -13.164 -3.612 1.876 1.00 92.50 92 VAL A N 1
ATOM 698 C CA . VAL A 1 92 ? -11.875 -4.171 2.334 1.00 92.50 92 VAL A CA 1
ATOM 699 C C . VAL A 1 92 ? -11.867 -5.706 2.382 1.00 92.50 92 VAL A C 1
ATOM 701 O O . VAL A 1 92 ? -10.828 -6.332 2.199 1.00 92.50 92 VAL A O 1
ATOM 704 N N . LYS A 1 93 ? -13.040 -6.323 2.574 1.00 92.88 93 LYS A N 1
ATOM 705 C CA . LYS A 1 93 ? -13.224 -7.783 2.592 1.00 92.88 93 LYS A CA 1
ATOM 706 C C . LYS A 1 93 ? -12.982 -8.439 1.230 1.00 92.88 93 LYS A C 1
ATOM 708 O O . LYS A 1 93 ? -12.679 -9.624 1.185 1.00 92.88 93 LYS A O 1
ATOM 713 N N . GLU A 1 94 ? -13.086 -7.679 0.144 1.00 92.56 94 GLU A N 1
ATOM 714 C CA . GLU A 1 94 ? -12.878 -8.163 -1.224 1.00 92.56 94 GLU A CA 1
ATOM 715 C C . GLU A 1 94 ? -11.431 -7.984 -1.698 1.00 92.56 94 GLU A C 1
ATOM 717 O O . GLU A 1 94 ? -11.097 -8.393 -2.807 1.00 92.56 94 GLU A O 1
ATOM 722 N N . PHE A 1 95 ? -10.543 -7.424 -0.863 1.00 92.62 95 PHE A N 1
ATOM 723 C CA . PHE A 1 95 ? -9.157 -7.142 -1.245 1.00 92.62 95 PHE A CA 1
ATOM 724 C C . PHE A 1 95 ? -8.426 -8.376 -1.797 1.00 92.62 95 PHE A C 1
ATOM 726 O O . PHE A 1 95 ? -7.747 -8.290 -2.816 1.00 92.62 95 PHE A O 1
ATOM 733 N N . ILE A 1 96 ? -8.602 -9.541 -1.163 1.00 93.94 96 ILE A N 1
ATOM 734 C CA . ILE A 1 96 ? -8.001 -10.799 -1.630 1.00 93.94 96 ILE A CA 1
ATOM 735 C C . ILE A 1 96 ? -8.600 -11.232 -2.970 1.00 93.94 96 ILE A C 1
ATOM 737 O O . ILE A 1 96 ? -7.858 -11.648 -3.856 1.00 93.94 96 ILE A O 1
ATOM 741 N N . THR A 1 97 ? -9.913 -1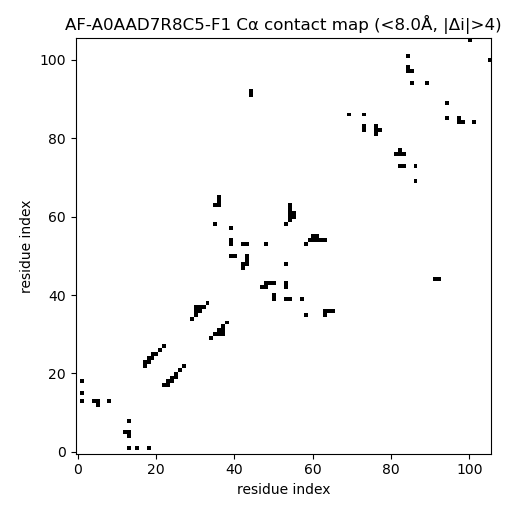1.082 -3.149 1.00 92.75 97 THR A N 1
ATOM 742 C CA . THR A 1 97 ? -10.600 -11.397 -4.407 1.00 92.75 97 THR A CA 1
ATOM 743 C C . THR A 1 97 ? -10.063 -10.559 -5.562 1.00 92.75 97 THR A C 1
ATOM 745 O O . THR A 1 97 ? -9.836 -11.107 -6.640 1.00 92.75 97 THR A O 1
ATOM 748 N N . CYS A 1 98 ? -9.777 -9.263 -5.358 1.00 89.81 98 CYS A N 1
ATOM 749 C CA . CYS A 1 98 ? -9.195 -8.465 -6.441 1.00 89.81 98 CYS A CA 1
ATOM 750 C C . CYS A 1 98 ? -7.839 -9.045 -6.908 1.00 89.81 98 CYS A C 1
ATOM 752 O O . CYS A 1 98 ? -7.509 -8.983 -8.091 1.00 89.81 98 CYS A O 1
ATOM 754 N N . LEU A 1 99 ? -7.039 -9.600 -5.986 1.00 91.00 99 LEU A N 1
ATOM 755 C CA . LEU A 1 99 ? -5.704 -10.136 -6.281 1.00 91.00 99 LEU A CA 1
ATOM 756 C C . LEU A 1 99 ? -5.735 -11.507 -6.969 1.00 91.00 99 LEU A C 1
ATOM 758 O O . LEU A 1 99 ? -4.761 -11.878 -7.615 1.00 91.00 99 LEU A O 1
ATOM 762 N N . GLN A 1 100 ? -6.837 -12.253 -6.873 1.00 91.44 100 GLN A N 1
ATOM 763 C CA . GLN A 1 100 ? -6.960 -13.568 -7.518 1.00 91.44 100 GLN A CA 1
ATOM 764 C C . GLN A 1 100 ? -6.908 -13.486 -9.049 1.00 91.44 100 GLN A C 1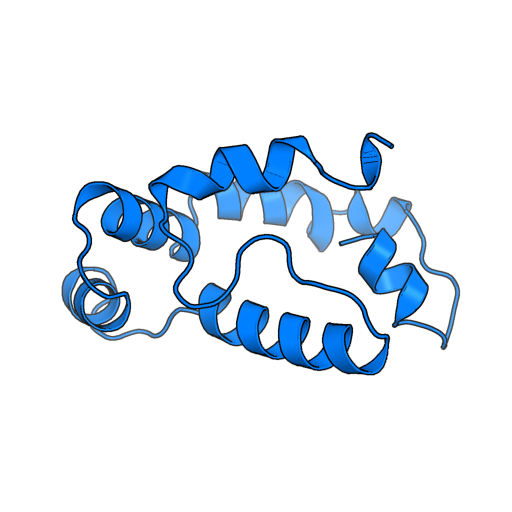
ATOM 766 O O . GLN A 1 100 ? -6.509 -14.447 -9.695 1.00 91.44 100 GLN A O 1
ATOM 771 N N . ASN A 1 101 ? -7.255 -12.330 -9.618 1.00 84.62 101 ASN A N 1
ATOM 772 C CA . ASN A 1 101 ? -7.230 -12.073 -11.058 1.00 84.62 101 ASN A CA 1
ATOM 773 C C . ASN A 1 101 ? -6.059 -11.158 -11.459 1.00 84.62 101 ASN A C 1
ATOM 775 O O . ASN A 1 101 ? -6.180 -10.350 -12.381 1.00 84.62 101 ASN A O 1
ATOM 779 N N . HIS A 1 102 ? -4.939 -11.214 -10.727 1.00 86.31 102 HIS A N 1
ATOM 780 C CA . HIS A 1 102 ? -3.803 -10.331 -10.980 1.00 86.31 102 HIS A CA 1
ATOM 781 C C . HIS A 1 102 ? -3.125 -10.648 -12.334 1.00 86.31 102 HIS A C 1
ATOM 783 O O . HIS A 1 102 ? -2.814 -11.812 -12.586 1.00 86.31 102 HIS A O 1
ATOM 789 N N . PRO A 1 103 ? -2.803 -9.639 -13.174 1.00 84.56 103 PRO A N 1
ATOM 790 C CA . PRO A 1 103 ? -2.218 -9.850 -14.505 1.00 84.56 103 PRO A CA 1
ATOM 791 C C . PRO A 1 103 ? -0.885 -10.608 -14.543 1.00 84.56 103 PRO A C 1
ATOM 793 O O . PRO A 1 103 ? -0.546 -11.172 -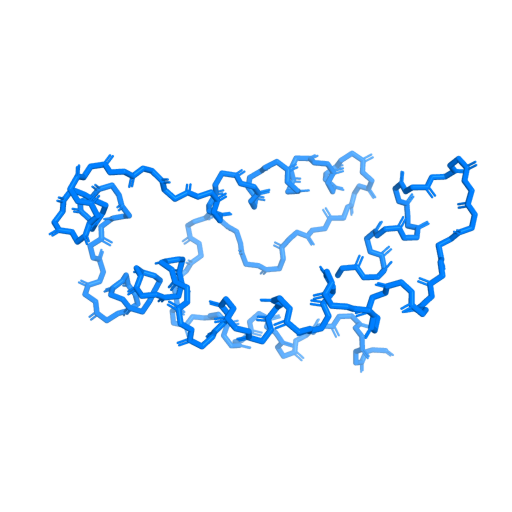15.566 1.00 84.56 103 PRO A O 1
ATOM 796 N N . GLU A 1 104 ? -0.126 -10.633 -13.446 1.00 85.62 104 GLU A N 1
ATOM 797 C CA . GLU A 1 104 ? 1.137 -11.399 -13.350 1.00 85.62 104 GLU A CA 1
ATOM 798 C C . GLU A 1 104 ? 0.924 -12.926 -13.299 1.00 85.62 104 GLU A C 1
ATOM 800 O O . GLU A 1 104 ? 1.894 -13.682 -13.304 1.00 85.62 104 GLU A O 1
ATOM 805 N N . HIS A 1 105 ? -0.324 -13.391 -13.188 1.00 84.81 105 HIS A N 1
ATOM 806 C CA . HIS A 1 105 ? -0.689 -14.813 -13.188 1.00 84.81 105 HIS A CA 1
ATOM 807 C C . HIS A 1 105 ? -1.440 -15.248 -14.456 1.00 84.81 105 HIS A C 1
ATOM 809 O O . HIS A 1 105 ? -1.813 -16.418 -14.553 1.00 84.81 105 HIS A O 1
ATOM 815 N N . LEU A 1 106 ? -1.687 -14.317 -15.385 1.00 76.06 106 LEU A N 1
ATOM 816 C CA . LEU A 1 106 ? -2.298 -14.564 -16.693 1.00 76.06 106 LEU A CA 1
ATOM 817 C C . LEU A 1 106 ? -1.207 -14.756 -17.751 1.00 76.06 106 LEU A C 1
ATOM 819 O O . LEU A 1 106 ? -1.415 -15.615 -18.635 1.00 76.06 106 LEU A O 1
#